Protein AF-A0A822FN99-F1 (afdb_monomer_lite)

Structure (mmCIF, N/CA/C/O backbone):
data_AF-A0A822FN99-F1
#
_entry.id   AF-A0A822FN99-F1
#
loop_
_atom_site.group_PDB
_atom_site.id
_atom_site.type_symbol
_atom_site.label_atom_id
_atom_site.label_alt_id
_atom_site.label_comp_id
_atom_site.label_asym_id
_atom_site.label_entity_id
_atom_site.label_seq_id
_atom_site.pdbx_PDB_ins_code
_atom_site.Cartn_x
_atom_site.Cartn_y
_atom_site.Cartn_z
_atom_site.occupancy
_atom_site.B_iso_or_equiv
_atom_site.auth_seq_id
_atom_site.auth_comp_id
_atom_site.auth_asym_id
_atom_site.auth_atom_id
_atom_site.pdbx_PDB_model_num
ATOM 1 N N . MET A 1 1 ? 4.602 -4.284 -60.955 1.00 40.59 1 MET A N 1
ATOM 2 C CA . MET A 1 1 ? 5.113 -2.952 -60.574 1.00 40.59 1 MET A CA 1
ATOM 3 C C . MET A 1 1 ? 4.484 -2.619 -59.234 1.00 40.59 1 MET A C 1
ATOM 5 O O . MET A 1 1 ? 3.326 -2.235 -59.172 1.00 40.59 1 MET A O 1
ATOM 9 N N . THR A 1 2 ? 5.188 -2.995 -58.173 1.00 34.91 2 THR A N 1
ATOM 10 C CA . THR A 1 2 ? 4.716 -3.047 -56.787 1.00 34.91 2 THR A CA 1
ATOM 11 C C . THR A 1 2 ? 4.410 -1.635 -56.296 1.00 34.91 2 THR A C 1
ATOM 13 O O . THR A 1 2 ? 5.322 -0.815 -56.231 1.00 34.91 2 THR A O 1
ATOM 16 N N . GLN A 1 3 ? 3.147 -1.330 -55.992 1.00 42.75 3 GLN A N 1
ATOM 17 C CA . GLN A 1 3 ? 2.823 -0.087 -55.297 1.00 42.75 3 GLN A CA 1
ATOM 18 C C . GLN A 1 3 ? 3.160 -0.248 -53.814 1.00 42.75 3 GLN A C 1
ATOM 20 O O . GLN A 1 3 ? 2.689 -1.172 -53.151 1.00 42.75 3 GLN A O 1
ATOM 25 N N . LEU A 1 4 ? 4.042 0.640 -53.355 1.00 45.34 4 LEU A N 1
ATOM 26 C CA . LEU A 1 4 ? 4.425 0.858 -51.969 1.00 45.34 4 LEU A CA 1
ATOM 27 C C . LEU A 1 4 ? 3.164 1.099 -51.133 1.00 45.34 4 LEU A C 1
ATOM 29 O O . LEU A 1 4 ? 2.463 2.088 -51.324 1.00 45.34 4 LEU A O 1
ATOM 33 N N . MET A 1 5 ? 2.891 0.202 -50.191 1.00 49.16 5 MET A N 1
ATOM 34 C CA . MET A 1 5 ? 2.070 0.538 -49.038 1.00 49.16 5 MET A CA 1
ATOM 35 C C . MET A 1 5 ? 2.907 1.458 -48.154 1.00 49.16 5 MET A C 1
ATOM 37 O O . MET A 1 5 ? 3.940 1.031 -47.634 1.00 49.16 5 MET A O 1
ATOM 41 N N . ASP A 1 6 ? 2.470 2.709 -48.006 1.00 49.38 6 ASP A N 1
ATOM 42 C CA . ASP A 1 6 ? 2.939 3.625 -46.971 1.00 49.38 6 ASP A CA 1
ATOM 43 C C . ASP A 1 6 ? 2.774 2.950 -45.608 1.00 49.38 6 ASP A C 1
ATOM 45 O O . ASP A 1 6 ? 1.700 2.915 -44.998 1.00 49.38 6 ASP A O 1
ATOM 49 N N . LYS A 1 7 ? 3.867 2.346 -45.148 1.00 47.53 7 LYS A N 1
ATOM 50 C CA . LYS A 1 7 ? 4.010 1.819 -43.804 1.00 47.53 7 LYS A CA 1
ATOM 51 C C . LYS A 1 7 ? 4.015 3.034 -42.891 1.00 47.53 7 LYS A C 1
ATOM 53 O O . LYS A 1 7 ? 5.046 3.671 -42.713 1.00 47.53 7 LYS A O 1
ATOM 58 N N . LYS A 1 8 ? 2.841 3.378 -42.356 1.00 41.78 8 LYS A N 1
ATOM 59 C CA . LYS A 1 8 ? 2.699 4.374 -41.296 1.00 41.78 8 LYS A CA 1
ATOM 60 C C . LYS A 1 8 ? 3.587 3.918 -40.145 1.00 41.78 8 LYS A C 1
ATOM 62 O O . LYS A 1 8 ? 3.253 2.976 -39.430 1.00 41.78 8 LYS A O 1
ATOM 67 N N . GLU A 1 9 ? 4.756 4.531 -40.051 1.00 42.94 9 GLU A N 1
ATOM 68 C CA . GLU A 1 9 ? 5.744 4.291 -39.016 1.00 42.94 9 GLU A CA 1
ATOM 69 C C . GLU A 1 9 ? 5.130 4.779 -37.703 1.00 42.94 9 GLU A C 1
ATOM 71 O O . GLU A 1 9 ? 5.159 5.959 -37.357 1.00 42.94 9 GLU A O 1
ATOM 76 N N . THR A 1 10 ? 4.434 3.875 -37.016 1.00 42.78 10 THR A N 1
ATOM 77 C CA . THR A 1 10 ? 4.047 4.082 -35.629 1.00 42.78 10 THR A CA 1
ATOM 78 C C . THR A 1 10 ? 5.348 4.208 -34.858 1.00 42.78 10 THR A C 1
ATOM 80 O O . THR A 1 10 ? 6.117 3.245 -34.811 1.00 42.78 10 THR A O 1
ATOM 83 N N . ALA A 1 11 ? 5.598 5.403 -34.312 1.00 45.03 11 ALA A N 1
ATOM 84 C CA . ALA A 1 11 ? 6.671 5.662 -33.360 1.00 45.03 11 ALA A CA 1
ATOM 85 C C . ALA A 1 11 ? 6.798 4.473 -32.392 1.00 45.03 11 ALA A C 1
ATOM 87 O O . ALA A 1 11 ? 5.758 3.899 -32.042 1.00 45.03 11 ALA A O 1
ATOM 88 N N . PRO A 1 12 ? 8.019 4.069 -31.986 1.00 46.03 12 PRO A N 1
ATOM 89 C CA . PRO A 1 12 ? 8.178 2.936 -31.085 1.00 46.03 12 PRO A CA 1
ATOM 90 C C . PRO A 1 12 ? 7.271 3.186 -29.888 1.00 46.03 12 PRO A C 1
ATOM 92 O O . PRO A 1 12 ? 7.392 4.228 -29.243 1.00 46.03 12 PRO A O 1
ATOM 95 N N . ALA A 1 13 ? 6.304 2.291 -29.669 1.00 50.62 13 ALA A N 1
ATOM 96 C CA . ALA A 1 13 ? 5.440 2.359 -28.508 1.00 50.62 13 ALA A CA 1
ATOM 97 C C . ALA A 1 13 ? 6.381 2.406 -27.306 1.00 50.62 13 ALA A C 1
ATOM 99 O O . ALA A 1 13 ? 7.106 1.444 -27.050 1.00 50.62 13 ALA A O 1
ATOM 100 N N . SER A 1 14 ? 6.479 3.567 -26.659 1.00 57.66 14 SER A N 1
ATOM 101 C CA . SER A 1 14 ? 7.220 3.695 -25.415 1.00 57.66 14 SER A CA 1
ATOM 102 C C . SER A 1 14 ? 6.631 2.643 -24.490 1.00 57.66 14 SER A C 1
ATOM 104 O O . SER A 1 14 ? 5.429 2.709 -24.234 1.00 57.66 14 SER A O 1
ATOM 106 N N . ALA A 1 15 ? 7.427 1.649 -24.090 1.00 62.22 15 ALA A N 1
ATOM 107 C CA . ALA A 1 15 ? 6.960 0.599 -23.193 1.00 62.22 15 ALA A CA 1
ATOM 108 C C . ALA A 1 15 ? 6.274 1.264 -21.994 1.00 62.22 15 ALA A C 1
ATOM 110 O O . ALA A 1 15 ? 6.864 2.153 -21.370 1.00 62.22 15 ALA A O 1
ATOM 111 N N . ASP A 1 16 ? 5.013 0.910 -21.747 1.00 88.62 16 ASP A N 1
ATOM 112 C CA . ASP A 1 16 ? 4.236 1.531 -20.679 1.00 88.62 16 ASP A CA 1
ATOM 113 C C . ASP A 1 16 ? 4.828 1.118 -19.318 1.00 88.62 16 ASP A C 1
ATOM 115 O O . ASP A 1 16 ? 5.537 0.110 -19.214 1.00 88.62 16 ASP A O 1
ATOM 119 N N . GLU A 1 17 ? 4.542 1.869 -18.250 1.00 93.50 17 GLU A N 1
ATOM 120 C CA . GLU A 1 17 ? 5.025 1.545 -16.895 1.00 93.50 17 GLU A CA 1
ATOM 121 C C . GLU A 1 17 ? 4.666 0.098 -16.508 1.00 93.50 17 GLU A C 1
ATOM 123 O O . GLU A 1 17 ? 5.433 -0.573 -15.818 1.00 93.50 17 GLU A O 1
ATOM 128 N N . ILE A 1 18 ? 3.516 -0.386 -16.993 1.00 93.44 18 ILE A N 1
ATOM 129 C CA . ILE A 1 18 ? 3.025 -1.755 -16.809 1.00 93.44 18 ILE A CA 1
ATOM 130 C C . ILE A 1 18 ? 3.947 -2.781 -17.466 1.00 93.44 18 ILE A C 1
ATOM 132 O O . ILE A 1 18 ? 4.368 -3.726 -16.801 1.00 93.44 18 ILE A O 1
ATOM 136 N N . ASP A 1 19 ? 4.282 -2.593 -18.743 1.00 93.94 19 ASP A N 1
ATOM 137 C CA . ASP A 1 19 ? 5.135 -3.527 -19.484 1.00 93.94 19 ASP A CA 1
ATOM 138 C C . ASP A 1 19 ? 6.523 -3.596 -18.848 1.00 93.94 19 ASP A C 1
ATOM 140 O O . ASP A 1 19 ? 7.085 -4.677 -18.665 1.00 93.94 19 ASP A O 1
ATOM 144 N N . HIS A 1 20 ? 7.052 -2.438 -18.440 1.00 92.50 20 HIS A N 1
ATOM 145 C CA . HIS A 1 20 ? 8.329 -2.364 -17.745 1.00 92.50 20 HIS A CA 1
ATOM 146 C C . HIS A 1 20 ? 8.286 -3.074 -16.384 1.00 92.50 20 HIS A C 1
ATOM 148 O O . HIS A 1 20 ? 9.225 -3.791 -16.046 1.00 92.50 20 HIS A O 1
ATOM 154 N N . TYR A 1 21 ? 7.199 -2.919 -15.620 1.00 91.75 21 TYR A N 1
ATOM 155 C CA . TYR A 1 21 ? 7.044 -3.553 -14.310 1.00 91.75 21 TYR A CA 1
ATOM 156 C C . TYR A 1 21 ? 6.894 -5.076 -14.411 1.00 91.75 21 TYR A C 1
ATOM 158 O O . TYR A 1 21 ? 7.523 -5.801 -13.647 1.00 91.75 21 TYR A O 1
ATOM 166 N N . ILE A 1 22 ? 6.106 -5.573 -15.370 1.00 91.44 22 ILE A N 1
ATOM 167 C CA . ILE A 1 22 ? 5.898 -7.015 -15.589 1.00 91.44 22 ILE A CA 1
ATOM 168 C C . ILE A 1 22 ? 7.183 -7.696 -16.078 1.00 91.44 22 ILE A C 1
ATOM 170 O O . ILE A 1 22 ? 7.433 -8.850 -15.741 1.00 91.44 22 ILE A O 1
ATOM 174 N N . ALA A 1 23 ? 8.009 -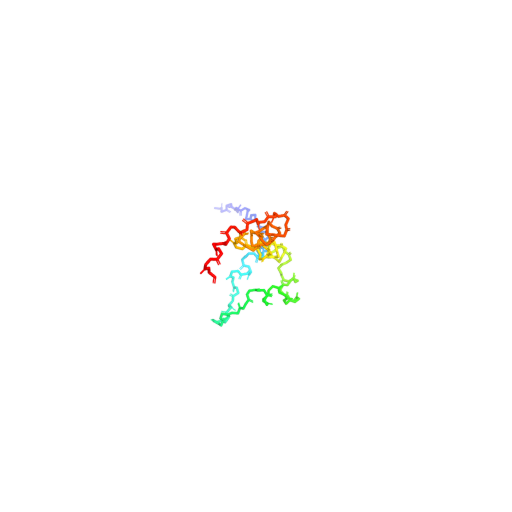6.986 -16.850 1.00 91.62 23 ALA A N 1
ATOM 175 C CA . ALA A 1 23 ? 9.283 -7.497 -17.346 1.00 91.62 23 ALA A CA 1
ATOM 176 C C . ALA A 1 23 ? 10.412 -7.500 -16.295 1.00 91.62 23 ALA A C 1
ATOM 178 O O . ALA A 1 23 ? 11.507 -7.979 -16.595 1.00 91.62 23 ALA A O 1
ATOM 179 N N . LEU A 1 24 ? 10.192 -6.961 -15.088 1.00 88.81 24 LEU A N 1
ATOM 180 C CA . LEU A 1 24 ? 11.196 -6.998 -14.026 1.00 88.81 24 LEU A CA 1
ATOM 181 C C . LEU A 1 24 ? 11.452 -8.439 -13.582 1.00 88.81 24 LEU A C 1
ATOM 183 O O . LEU A 1 24 ? 10.571 -9.115 -13.054 1.00 88.81 24 LEU A O 1
ATOM 187 N N . THR A 1 25 ? 12.703 -8.872 -13.705 1.00 82.88 25 THR A N 1
ATOM 188 C CA . THR A 1 25 ? 13.177 -10.068 -13.012 1.00 82.88 25 THR A CA 1
ATOM 189 C C . THR A 1 25 ? 13.308 -9.737 -11.530 1.00 82.88 25 THR A C 1
ATOM 191 O O . THR A 1 25 ? 14.223 -9.021 -11.124 1.00 82.88 25 THR A O 1
ATOM 194 N N . VAL A 1 26 ? 12.369 -10.226 -10.726 1.00 76.12 26 VAL A N 1
ATOM 195 C CA . VAL A 1 26 ? 12.436 -10.144 -9.265 1.00 76.12 26 VAL A CA 1
ATOM 196 C C . VAL A 1 26 ? 13.129 -11.412 -8.768 1.00 76.12 26 VAL A C 1
ATOM 198 O O . VAL A 1 26 ? 12.729 -12.513 -9.145 1.00 76.12 26 VAL A O 1
ATOM 201 N N . GLU A 1 27 ? 14.189 -11.269 -7.970 1.00 70.19 27 GLU A N 1
ATOM 202 C CA . GLU A 1 27 ? 14.803 -12.410 -7.279 1.00 70.19 27 GLU A CA 1
ATOM 203 C C . GLU A 1 27 ? 13.758 -13.050 -6.349 1.00 70.19 27 GLU A C 1
ATOM 205 O O . GLU A 1 27 ? 12.993 -12.333 -5.709 1.00 70.19 27 GLU A O 1
ATOM 210 N N . GLU A 1 28 ? 13.693 -14.387 -6.295 1.00 61.84 28 GLU A N 1
ATOM 211 C CA . GLU A 1 28 ? 12.616 -15.185 -5.661 1.00 61.84 28 GLU A CA 1
ATOM 212 C C . GLU A 1 28 ? 12.397 -14.939 -4.154 1.00 61.84 28 GLU A C 1
ATOM 214 O O . GLU A 1 28 ? 11.537 -15.563 -3.526 1.00 61.84 28 GLU A O 1
ATOM 219 N N . GLU A 1 29 ? 13.158 -14.039 -3.541 1.00 68.50 29 GLU A N 1
ATOM 220 C CA . GLU A 1 29 ? 13.020 -13.725 -2.134 1.00 68.50 29 GLU A CA 1
ATOM 221 C C . GLU A 1 29 ? 11.753 -12.893 -1.909 1.00 68.50 29 GLU A C 1
ATOM 223 O O . GLU A 1 29 ? 11.619 -11.772 -2.410 1.00 68.50 29 GLU A O 1
ATOM 228 N N . TYR A 1 30 ? 10.810 -13.471 -1.154 1.00 61.06 30 TYR A N 1
ATOM 229 C CA . TYR A 1 30 ? 9.562 -12.853 -0.692 1.00 61.06 30 TYR A CA 1
ATOM 230 C C . TYR A 1 30 ? 9.859 -11.545 0.059 1.00 61.06 30 TYR A C 1
ATOM 232 O O . TYR A 1 30 ? 9.933 -11.486 1.286 1.00 61.06 30 TYR A O 1
ATOM 240 N N . THR A 1 31 ? 10.053 -10.476 -0.701 1.00 74.25 31 THR A N 1
ATOM 241 C CA . THR A 1 31 ? 10.401 -9.161 -0.186 1.00 74.25 31 THR A CA 1
ATOM 242 C C . THR A 1 31 ? 9.114 -8.380 0.028 1.00 74.25 31 THR A C 1
ATOM 244 O O . THR A 1 31 ? 8.223 -8.393 -0.822 1.00 74.25 31 THR A O 1
ATOM 247 N N . ASP A 1 32 ? 9.003 -7.693 1.168 1.00 86.94 32 ASP A N 1
ATOM 248 C CA . ASP A 1 32 ? 7.867 -6.813 1.458 1.00 86.94 32 ASP A CA 1
ATOM 249 C C . ASP A 1 32 ? 7.646 -5.840 0.276 1.00 86.94 32 ASP A C 1
ATOM 251 O O . ASP A 1 32 ? 8.538 -5.036 -0.028 1.00 86.94 32 ASP A O 1
ATOM 255 N N . PRO A 1 33 ? 6.477 -5.861 -0.398 1.00 89.44 33 PRO A N 1
ATOM 256 C CA . PRO A 1 33 ? 6.218 -5.001 -1.550 1.00 89.44 33 PRO A CA 1
ATOM 257 C C . PRO A 1 33 ? 6.322 -3.511 -1.197 1.00 89.44 33 PRO A C 1
ATOM 259 O O . PRO A 1 33 ? 6.667 -2.690 -2.050 1.00 89.44 33 PRO A O 1
ATOM 262 N N . LEU A 1 34 ? 6.095 -3.133 0.065 1.00 91.06 34 LEU A N 1
ATOM 263 C CA . LEU A 1 34 ? 6.289 -1.760 0.522 1.00 91.06 34 LEU A CA 1
ATOM 264 C C . LEU A 1 34 ? 7.760 -1.350 0.508 1.00 91.06 34 LEU A C 1
ATOM 266 O O . LEU A 1 34 ? 8.049 -0.164 0.377 1.00 91.06 34 LEU A O 1
ATOM 270 N N . VAL A 1 35 ? 8.701 -2.281 0.674 1.00 91.31 35 VAL A N 1
ATOM 271 C CA . VAL A 1 35 ? 10.136 -1.989 0.545 1.00 91.31 35 VAL A CA 1
ATOM 272 C C . VAL A 1 35 ? 10.459 -1.645 -0.903 1.00 91.31 35 VAL A C 1
ATOM 274 O O . VAL A 1 35 ? 11.079 -0.611 -1.137 1.00 91.31 35 VAL A O 1
ATOM 277 N N . PHE A 1 36 ? 9.959 -2.423 -1.868 1.00 91.62 36 PHE A N 1
ATOM 278 C CA . PHE A 1 36 ? 10.129 -2.132 -3.294 1.00 91.62 36 PHE A CA 1
ATOM 279 C C . PHE A 1 36 ? 9.608 -0.732 -3.651 1.00 91.62 36 PHE A C 1
ATOM 281 O O . PHE A 1 36 ? 10.353 0.088 -4.188 1.00 91.62 36 PHE A O 1
ATOM 288 N N . TRP A 1 37 ? 8.359 -0.411 -3.295 1.00 93.38 37 TRP A N 1
ATOM 289 C CA . TRP A 1 37 ? 7.743 0.877 -3.648 1.00 93.38 37 TRP A CA 1
ATOM 290 C C . TRP A 1 37 ? 8.293 2.073 -2.857 1.00 93.38 37 TRP A C 1
ATOM 292 O O . TRP A 1 37 ? 8.127 3.212 -3.289 1.00 93.38 37 TRP A O 1
ATOM 302 N N . ARG A 1 38 ? 8.972 1.846 -1.723 1.00 92.19 38 ARG A N 1
ATOM 303 C CA . ARG A 1 38 ? 9.665 2.905 -0.968 1.00 92.19 38 ARG A CA 1
ATOM 304 C C . ARG A 1 38 ? 10.983 3.336 -1.605 1.00 92.19 38 ARG A C 1
ATOM 306 O O . ARG A 1 38 ? 11.406 4.460 -1.357 1.00 92.19 38 ARG A O 1
ATOM 313 N N . GLN A 1 39 ? 11.619 2.508 -2.430 1.00 93.06 39 GLN A N 1
ATOM 314 C CA . GLN A 1 39 ? 12.884 2.872 -3.075 1.00 93.06 39 GLN A CA 1
ATOM 315 C C . GLN A 1 39 ? 12.688 4.044 -4.045 1.00 93.06 39 GLN A C 1
ATOM 317 O O . GLN A 1 39 ? 11.878 3.957 -4.967 1.00 93.06 39 GLN A O 1
ATOM 322 N N . GLU A 1 40 ? 13.460 5.124 -3.881 1.00 95.06 40 GLU A N 1
ATOM 323 C CA . GLU A 1 40 ? 13.355 6.331 -4.722 1.00 95.06 40 GLU A CA 1
ATOM 324 C C . GLU A 1 40 ? 13.505 6.021 -6.214 1.00 95.06 40 GLU A C 1
ATOM 326 O O . GLU A 1 40 ? 12.758 6.547 -7.038 1.00 95.06 40 GLU A O 1
ATOM 331 N N . ARG A 1 41 ? 14.400 5.089 -6.563 1.00 94.12 41 ARG A N 1
ATOM 332 C CA . ARG A 1 41 ? 14.566 4.608 -7.938 1.00 94.12 41 ARG A CA 1
ATOM 333 C C . ARG A 1 41 ? 13.247 4.109 -8.528 1.00 94.12 41 ARG A C 1
ATOM 335 O O . ARG A 1 41 ? 12.907 4.495 -9.642 1.00 94.12 41 ARG A O 1
ATOM 342 N N . ASN A 1 42 ? 12.498 3.285 -7.798 1.00 93.06 42 ASN A N 1
ATOM 343 C CA . ASN A 1 42 ? 11.244 2.715 -8.293 1.00 93.06 42 ASN A CA 1
ATOM 344 C C . ASN A 1 42 ? 10.145 3.779 -8.368 1.00 93.06 42 ASN A C 1
ATOM 346 O O . ASN A 1 42 ? 9.350 3.763 -9.298 1.00 93.06 42 ASN A O 1
ATOM 350 N N . GLN A 1 43 ? 10.144 4.7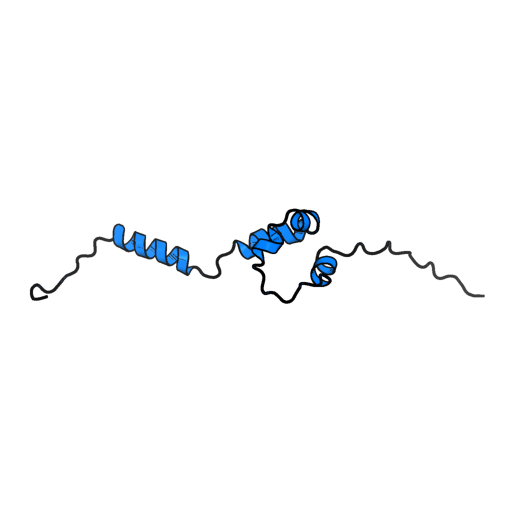59 -7.461 1.00 94.56 43 GLN A N 1
ATOM 351 C CA . GLN A 1 43 ? 9.219 5.897 -7.530 1.00 94.56 43 GLN A CA 1
ATOM 352 C C . GLN A 1 43 ? 9.446 6.755 -8.783 1.00 94.56 43 GLN A C 1
ATOM 354 O O . GLN A 1 43 ? 8.483 7.199 -9.404 1.00 94.56 43 GLN A O 1
ATOM 359 N N . LEU A 1 44 ? 10.711 6.977 -9.158 1.00 94.31 44 LEU A N 1
ATOM 360 C CA . LEU A 1 44 ? 11.087 7.727 -10.360 1.00 94.31 44 LEU A CA 1
ATOM 361 C C . LEU A 1 44 ? 10.867 6.920 -11.646 1.00 94.31 44 LEU A C 1
ATOM 363 O O . LEU A 1 44 ? 10.518 7.494 -12.672 1.00 94.31 44 LEU A O 1
ATOM 367 N N . THR A 1 45 ? 11.061 5.601 -11.581 1.00 93.25 45 THR A N 1
ATOM 368 C CA . THR A 1 45 ? 10.893 4.684 -12.722 1.00 93.25 45 THR A CA 1
ATOM 369 C C . THR A 1 45 ? 9.414 4.427 -13.031 1.00 93.25 45 THR A C 1
ATOM 371 O O . THR A 1 45 ? 9.045 4.279 -14.191 1.00 93.25 45 THR A O 1
ATOM 374 N N . PHE A 1 46 ? 8.560 4.416 -12.003 1.00 94.19 46 PHE A N 1
ATOM 375 C CA . PHE A 1 46 ? 7.147 4.038 -12.084 1.00 94.19 46 PHE A CA 1
ATOM 376 C C . PHE A 1 46 ? 6.231 5.092 -11.425 1.00 94.19 46 PHE A C 1
ATOM 378 O O . PHE A 1 46 ? 5.550 4.792 -10.439 1.00 94.19 46 PHE A O 1
ATOM 385 N N . PRO A 1 47 ? 6.218 6.357 -11.882 1.00 94.56 47 PRO A N 1
ATOM 386 C CA . PRO A 1 47 ? 5.535 7.443 -11.174 1.00 94.56 47 PRO A CA 1
ATOM 387 C C . PRO A 1 47 ? 4.007 7.278 -11.096 1.00 94.56 47 PRO A C 1
ATOM 389 O O . PRO A 1 47 ? 3.366 7.743 -10.143 1.00 94.56 47 PRO A O 1
ATOM 392 N N . THR A 1 48 ? 3.374 6.637 -12.074 1.00 95.31 48 THR A N 1
ATOM 393 C CA . THR A 1 48 ? 1.923 6.401 -12.091 1.00 95.31 48 THR A CA 1
ATOM 394 C C . THR A 1 48 ? 1.561 5.174 -11.274 1.00 95.31 48 THR A C 1
ATOM 396 O O . THR A 1 48 ? 0.703 5.260 -10.389 1.00 95.31 48 THR A O 1
ATOM 399 N N . LEU A 1 49 ? 2.270 4.071 -11.486 1.00 95.12 49 LEU A N 1
ATOM 400 C CA . LEU A 1 49 ? 2.127 2.849 -10.708 1.00 95.12 49 LEU A CA 1
ATOM 401 C C . LEU A 1 49 ? 2.444 3.065 -9.228 1.00 95.12 49 LEU A C 1
ATOM 403 O O . LEU A 1 49 ? 1.720 2.553 -8.384 1.00 95.12 49 LEU A O 1
ATOM 407 N N . TYR A 1 50 ? 3.427 3.892 -8.878 1.00 95.75 50 TYR A N 1
ATOM 408 C CA . TYR A 1 50 ? 3.715 4.231 -7.484 1.00 95.75 50 TYR A CA 1
ATOM 409 C C . TYR A 1 50 ? 2.533 4.942 -6.810 1.00 95.75 50 TYR A C 1
ATOM 411 O O . TYR A 1 50 ? 2.149 4.615 -5.684 1.00 95.75 50 TYR A O 1
ATOM 419 N N . ARG A 1 51 ? 1.8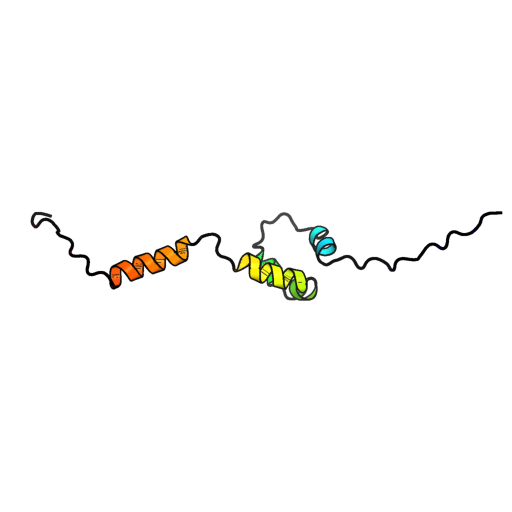85 5.886 -7.507 1.00 95.38 51 ARG A N 1
ATOM 420 C CA . ARG A 1 51 ? 0.671 6.553 -7.002 1.00 95.38 51 ARG A CA 1
ATOM 421 C C . ARG A 1 51 ? -0.494 5.581 -6.828 1.00 95.38 51 ARG A C 1
ATOM 423 O O . ARG A 1 51 ? -1.326 5.801 -5.944 1.00 95.38 51 ARG A O 1
ATOM 430 N N . LEU A 1 52 ? -0.576 4.545 -7.659 1.00 95.56 52 LEU A N 1
ATOM 431 C CA . LEU A 1 52 ? -1.547 3.466 -7.506 1.00 95.56 52 LEU A CA 1
ATOM 432 C C . LEU A 1 52 ? -1.185 2.577 -6.309 1.00 95.56 52 LEU A C 1
ATOM 434 O O . LEU A 1 52 ? -2.006 2.419 -5.412 1.00 95.56 52 LEU A O 1
ATOM 438 N N . ALA A 1 53 ? 0.057 2.097 -6.236 1.00 94.75 53 ALA A N 1
ATOM 439 C CA . ALA A 1 53 ? 0.580 1.254 -5.166 1.00 94.75 53 ALA A CA 1
ATOM 440 C C . ALA A 1 53 ? 0.337 1.877 -3.786 1.00 94.75 53 ALA A C 1
ATOM 442 O O . ALA A 1 53 ? -0.182 1.213 -2.893 1.00 94.75 53 ALA A 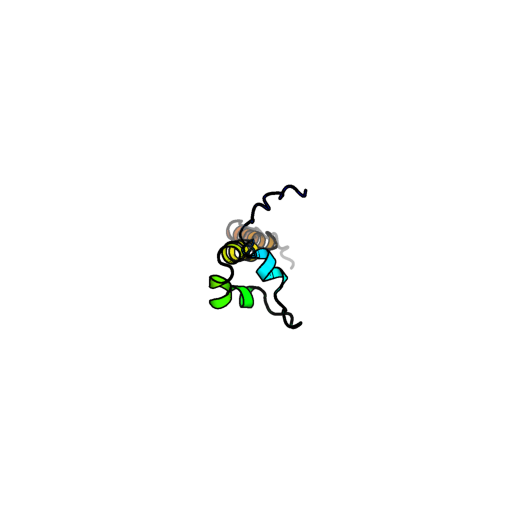O 1
ATOM 443 N N . LYS A 1 54 ? 0.598 3.181 -3.625 1.00 94.62 54 LYS A N 1
ATOM 444 C CA . LYS A 1 54 ? 0.300 3.902 -2.377 1.00 94.62 54 LYS A CA 1
ATOM 445 C C . LYS A 1 54 ? -1.165 3.808 -1.961 1.00 94.62 54 LYS A C 1
ATOM 447 O O . LYS A 1 54 ? -1.439 3.670 -0.776 1.00 94.62 54 LYS A O 1
ATOM 452 N N . ARG A 1 55 ? -2.104 3.923 -2.904 1.00 94.31 55 ARG A N 1
ATOM 453 C CA . ARG A 1 55 ? -3.541 3.834 -2.604 1.00 94.31 55 ARG A CA 1
ATOM 454 C C . ARG A 1 55 ? -3.940 2.403 -2.276 1.00 94.31 55 ARG A C 1
ATOM 456 O O . ARG A 1 55 ? -4.637 2.185 -1.293 1.00 94.31 55 ARG A O 1
ATOM 463 N N . THR A 1 56 ? -3.464 1.451 -3.069 1.00 93.88 56 THR A N 1
ATOM 464 C CA . THR A 1 56 ? -3.792 0.034 -2.916 1.00 93.88 56 THR A CA 1
ATOM 465 C C . THR A 1 56 ? -3.266 -0.525 -1.598 1.00 93.88 56 THR A C 1
ATOM 467 O O . THR A 1 56 ? -4.023 -1.148 -0.864 1.00 93.88 56 THR A O 1
ATOM 470 N N . PHE A 1 57 ? -2.006 -0.258 -1.245 1.00 92.81 57 PHE A N 1
ATOM 471 C CA . PHE A 1 57 ? -1.409 -0.788 -0.016 1.00 92.81 57 PHE A CA 1
ATOM 472 C C . PHE A 1 57 ? -1.782 -0.014 1.254 1.00 92.81 57 PHE A C 1
ATOM 474 O O . PHE A 1 57 ? -1.592 -0.529 2.352 1.00 92.81 57 PHE A O 1
ATOM 481 N N . ALA A 1 58 ? -2.315 1.207 1.138 1.00 92.00 58 ALA A N 1
ATOM 482 C CA . ALA A 1 58 ? -2.856 1.933 2.288 1.00 92.00 58 ALA A CA 1
ATOM 483 C C . ALA A 1 58 ? -4.250 1.434 2.702 1.00 92.00 58 ALA A C 1
ATOM 485 O O . ALA A 1 58 ? -4.682 1.694 3.826 1.00 92.00 58 ALA A O 1
ATOM 486 N N . ALA A 1 59 ? -4.965 0.745 1.808 1.00 90.06 59 ALA A N 1
ATOM 487 C CA . ALA A 1 59 ? -6.276 0.201 2.117 1.00 90.06 59 ALA A CA 1
ATOM 488 C C . ALA A 1 59 ? -6.142 -0.967 3.113 1.00 90.06 59 ALA A C 1
ATOM 490 O O . ALA A 1 59 ? -5.398 -1.916 2.852 1.00 90.06 59 ALA A O 1
ATOM 491 N N . PRO A 1 60 ? -6.850 -0.937 4.257 1.00 88.94 60 PRO A N 1
ATOM 492 C CA . PRO A 1 60 ? -6.846 -2.065 5.173 1.00 88.94 60 PRO A CA 1
ATOM 493 C C . PRO A 1 60 ? -7.554 -3.262 4.531 1.00 88.94 60 PRO A C 1
ATOM 495 O O . PRO A 1 60 ? -8.572 -3.113 3.860 1.00 88.94 60 PRO A O 1
ATOM 498 N N . CYS A 1 61 ? -7.049 -4.465 4.799 1.00 88.81 61 CYS A N 1
ATOM 499 C CA . CYS A 1 61 ? -7.654 -5.706 4.306 1.00 88.81 61 CYS A CA 1
ATOM 500 C C . CYS A 1 61 ? -9.052 -5.964 4.912 1.00 88.81 61 CYS A C 1
ATOM 502 O O . CYS A 1 61 ? -9.876 -6.656 4.323 1.00 88.81 61 CYS A O 1
ATOM 504 N N . SER A 1 62 ? -9.343 -5.399 6.091 1.00 91.88 62 SER A N 1
ATOM 505 C CA . SER A 1 62 ? -10.648 -5.530 6.750 1.00 91.88 62 SER A CA 1
ATOM 506 C C . SER A 1 62 ? -10.994 -4.320 7.620 1.00 91.88 62 SER A C 1
ATOM 508 O O . SER A 1 62 ? -10.116 -3.562 8.038 1.00 91.88 62 SER A O 1
ATOM 510 N N . SER A 1 63 ? -12.280 -4.182 7.952 1.00 91.25 63 SER A N 1
ATOM 511 C CA . SER A 1 63 ? -12.804 -3.210 8.922 1.00 91.25 63 SER A CA 1
ATOM 512 C C . SER A 1 63 ? -12.508 -3.574 10.381 1.00 91.25 63 SER A C 1
ATOM 514 O O . SER A 1 63 ? -12.719 -2.744 11.265 1.00 91.25 63 SER A O 1
ATOM 516 N N . ALA A 1 64 ? -11.977 -4.773 10.653 1.00 91.19 64 ALA A N 1
ATOM 517 C CA . ALA A 1 64 ? -11.802 -5.302 12.007 1.00 91.19 64 ALA A CA 1
ATOM 518 C C . ALA A 1 64 ? -10.952 -4.395 12.916 1.00 91.19 64 ALA A C 1
ATOM 520 O O . ALA A 1 64 ? -11.181 -4.324 14.125 1.00 91.19 64 ALA A O 1
ATOM 521 N N . SER A 1 65 ? -9.971 -3.681 12.354 1.00 88.94 65 SER A N 1
ATOM 522 C CA . SER A 1 65 ? -9.151 -2.722 13.108 1.00 88.94 65 SER A CA 1
ATOM 523 C C . SER A 1 65 ? -9.987 -1.557 13.640 1.00 88.94 65 SER A C 1
ATOM 525 O O . SER A 1 65 ? -9.868 -1.189 14.809 1.00 88.94 65 SER A O 1
ATOM 527 N N . VAL A 1 66 ? -10.867 -1.015 12.802 1.00 91.69 66 VAL A N 1
ATOM 528 C CA . VAL A 1 66 ? -11.763 0.094 13.129 1.00 91.69 66 VAL A CA 1
ATOM 529 C C . VAL A 1 66 ? -12.876 -0.382 14.065 1.00 91.69 66 VAL A C 1
ATOM 531 O O . VAL A 1 66 ? -13.159 0.266 15.069 1.00 91.69 66 VAL A O 1
ATOM 534 N N . GLU A 1 67 ? -13.449 -1.559 13.815 1.00 93.62 67 GLU A N 1
ATOM 535 C CA . GLU A 1 67 ? -14.459 -2.178 14.685 1.00 93.62 67 GLU A CA 1
ATOM 536 C C . GLU A 1 67 ? -13.928 -2.457 16.092 1.00 93.62 67 GLU A C 1
ATOM 538 O O . GLU A 1 67 ? -14.650 -2.265 17.071 1.00 93.62 67 GLU A O 1
ATOM 543 N N . ARG A 1 68 ? -12.655 -2.853 16.228 1.00 93.81 68 ARG A N 1
ATOM 544 C CA . ARG A 1 68 ? -12.007 -3.016 17.537 1.00 93.81 68 ARG A CA 1
ATOM 545 C C . ARG A 1 68 ? -11.946 -1.692 18.296 1.00 93.81 68 ARG A C 1
ATOM 547 O O . ARG A 1 68 ? -12.238 -1.671 19.490 1.00 93.81 68 ARG A O 1
ATOM 554 N N . GLN A 1 69 ? -11.612 -0.599 17.611 1.00 93.12 69 GLN A N 1
ATOM 555 C CA . GLN A 1 69 ? -11.602 0.736 18.215 1.00 93.12 69 GLN A CA 1
ATOM 556 C C . GLN A 1 69 ? -13.013 1.174 18.621 1.00 93.12 69 GLN A C 1
ATOM 558 O O . GLN A 1 69 ? -13.210 1.634 19.744 1.00 93.12 69 GLN A O 1
ATOM 563 N N . PHE A 1 70 ? -14.016 0.950 17.768 1.00 91.00 70 PHE A N 1
ATOM 564 C CA . PHE A 1 70 ? -15.409 1.243 18.111 1.00 91.00 70 PHE A CA 1
ATOM 565 C C . PHE A 1 70 ? -15.940 0.375 19.249 1.00 91.00 70 PHE A C 1
ATOM 567 O O . PHE A 1 70 ? -16.675 0.869 20.098 1.00 91.00 70 PHE A O 1
ATOM 574 N N . SER A 1 71 ? -15.537 -0.891 19.321 1.00 91.81 71 SER A N 1
ATOM 575 C CA . SER A 1 71 ? -15.901 -1.783 20.421 1.00 91.81 71 SER A CA 1
ATOM 576 C C . SER A 1 71 ? -15.321 -1.289 21.742 1.00 91.81 71 SER A C 1
ATOM 578 O O . SER A 1 71 ? -16.041 -1.241 22.738 1.00 91.81 71 SER A O 1
ATOM 580 N N . ALA A 1 72 ? -14.046 -0.885 21.746 1.00 90.19 72 ALA A N 1
ATOM 581 C CA . ALA A 1 72 ? -13.381 -0.322 22.918 1.00 90.19 72 ALA A CA 1
ATOM 582 C C . ALA A 1 72 ? -14.035 0.995 23.358 1.00 90.19 72 ALA A C 1
ATOM 584 O O . ALA A 1 72 ? -14.380 1.147 24.528 1.00 90.19 72 ALA A O 1
ATOM 585 N N . ALA A 1 73 ? -14.295 1.907 22.418 1.00 90.38 73 ALA A N 1
ATOM 586 C CA . ALA A 1 73 ? -15.039 3.132 22.691 1.00 90.38 73 ALA A CA 1
ATOM 587 C C . ALA A 1 73 ? -16.437 2.821 23.246 1.00 90.38 73 ALA A C 1
ATOM 589 O O . ALA A 1 73 ? -16.845 3.395 24.250 1.00 90.38 73 ALA A O 1
ATOM 590 N N . GLY A 1 74 ? -17.137 1.841 22.671 1.00 88.06 74 GLY A N 1
ATOM 591 C CA . GLY A 1 74 ? -18.428 1.369 23.158 1.00 88.06 74 GLY A CA 1
ATOM 592 C C . GLY A 1 74 ? -18.387 0.911 24.617 1.00 88.06 74 GLY A C 1
ATOM 593 O O . GLY A 1 74 ? -19.326 1.203 25.354 1.00 88.06 74 GLY A O 1
ATOM 594 N N . GLN A 1 75 ? -17.302 0.269 25.069 1.00 86.50 75 GLN A N 1
ATOM 595 C CA . GLN A 1 75 ? -17.128 -0.080 26.488 1.00 86.50 75 GLN A CA 1
ATOM 596 C C . GLN A 1 75 ? -16.965 1.146 27.390 1.00 86.50 75 GLN A C 1
ATOM 5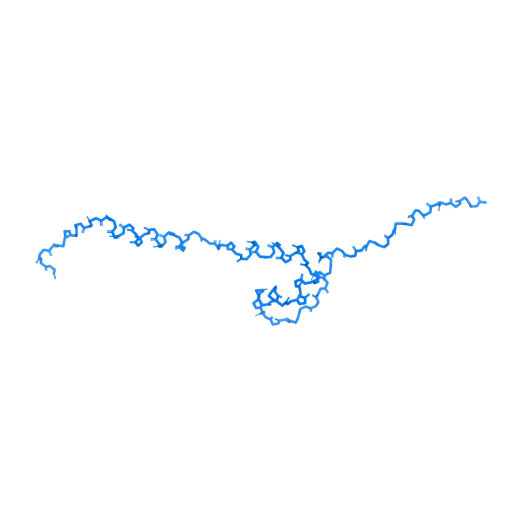98 O O . GLN A 1 75 ? -17.446 1.128 28.516 1.00 86.50 75 GLN A O 1
ATOM 603 N N . ILE A 1 76 ? -16.280 2.189 26.918 1.00 85.94 76 ILE A N 1
ATOM 604 C CA . ILE A 1 76 ? -16.022 3.408 27.699 1.00 85.94 76 ILE A CA 1
ATOM 605 C C . ILE A 1 76 ? -17.294 4.253 27.820 1.00 85.94 76 ILE A C 1
ATOM 607 O O . ILE A 1 76 ? -17.603 4.766 28.891 1.00 85.94 76 ILE A O 1
ATOM 611 N N . ILE A 1 77 ? -18.024 4.412 26.714 1.00 84.69 77 ILE A N 1
ATOM 612 C CA . ILE A 1 77 ? -19.189 5.303 26.638 1.00 84.69 77 ILE A CA 1
ATOM 613 C C . ILE A 1 77 ? -20.428 4.635 27.256 1.00 84.69 77 ILE A C 1
ATOM 615 O O . ILE A 1 77 ? -21.287 5.310 27.823 1.00 84.69 77 ILE A O 1
ATOM 619 N N . THR A 1 78 ? -20.537 3.305 27.165 1.00 79.12 78 THR A N 1
ATOM 620 C CA . THR A 1 78 ? -21.687 2.563 27.696 1.00 79.12 78 THR A CA 1
ATOM 621 C C . THR A 1 78 ? -21.437 2.161 29.142 1.00 79.12 78 THR A C 1
ATOM 623 O O . THR A 1 78 ? -20.552 1.360 29.432 1.00 79.12 78 THR A O 1
ATOM 626 N N . GLN A 1 79 ? -22.277 2.635 30.061 1.00 68.69 79 GLN A N 1
ATOM 627 C CA . GLN A 1 79 ? -22.241 2.210 31.457 1.00 68.69 79 GLN A CA 1
ATOM 628 C C . GLN A 1 79 ? -22.760 0.764 31.576 1.00 68.69 79 GLN A C 1
ATOM 630 O O . GLN A 1 79 ? -23.954 0.513 31.749 1.00 68.69 79 GLN A O 1
ATOM 635 N N . ARG A 1 80 ? -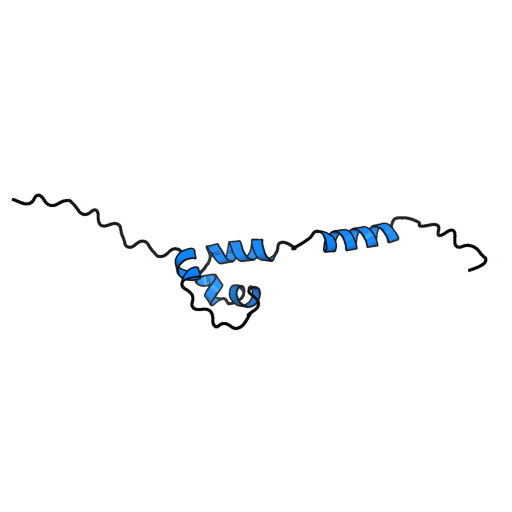21.872 -0.226 31.441 1.00 68.69 80 ARG A N 1
ATOM 636 C CA . ARG A 1 80 ? -22.219 -1.633 31.674 1.00 68.69 80 ARG A CA 1
ATOM 637 C C . ARG A 1 80 ? -22.425 -1.858 33.171 1.00 68.69 80 ARG A C 1
ATOM 639 O O . ARG A 1 80 ? -21.464 -1.988 33.922 1.00 68.69 80 ARG A O 1
ATOM 646 N N . ARG A 1 81 ? -23.683 -1.950 33.613 1.00 72.94 81 ARG A N 1
ATOM 647 C CA . ARG A 1 81 ? -24.000 -2.578 34.904 1.00 72.94 81 ARG A CA 1
ATOM 648 C C . ARG A 1 81 ? -23.809 -4.079 34.731 1.00 72.94 81 ARG A C 1
ATOM 650 O O . ARG A 1 81 ? -24.682 -4.767 34.210 1.00 72.94 81 ARG A O 1
ATOM 657 N N . SER A 1 82 ? -22.648 -4.583 35.118 1.00 69.56 82 SER A N 1
ATOM 658 C CA . SER A 1 82 ? -22.470 -6.011 35.335 1.00 69.56 82 SER A CA 1
ATOM 659 C C . SER A 1 82 ? -23.279 -6.386 36.577 1.00 69.56 82 SER A C 1
ATOM 661 O O . SER A 1 82 ? -22.868 -6.077 37.693 1.00 69.56 82 SER A O 1
ATOM 663 N N . ASN A 1 83 ? -24.446 -7.013 36.388 1.00 65.44 83 ASN A N 1
ATOM 664 C CA . ASN A 1 83 ? -25.099 -7.797 37.442 1.00 65.44 83 ASN A CA 1
ATOM 665 C C . ASN A 1 83 ? -24.222 -9.031 37.687 1.00 65.44 83 ASN A C 1
ATOM 667 O O . ASN A 1 83 ? -24.517 -10.125 37.213 1.00 65.44 83 ASN A O 1
ATOM 671 N N . LEU A 1 84 ? -23.079 -8.813 38.334 1.00 72.75 84 LEU A N 1
ATOM 672 C CA . LEU A 1 84 ? -22.299 -9.889 38.916 1.00 72.75 84 LEU A CA 1
ATOM 673 C C . LEU A 1 84 ? -23.130 -10.439 40.066 1.00 72.75 84 LEU A C 1
ATOM 675 O O . LEU A 1 84 ? -23.615 -9.676 40.906 1.00 72.75 84 LEU A O 1
ATOM 679 N N . ASP A 1 85 ? -23.346 -11.748 40.046 1.00 73.81 85 ASP A N 1
ATOM 680 C CA . ASP A 1 85 ? -23.985 -12.417 41.162 1.00 73.81 85 ASP A CA 1
ATOM 681 C C . ASP A 1 85 ? -23.101 -12.219 42.407 1.00 73.81 85 ASP A C 1
ATOM 683 O O . ASP A 1 85 ? -21.890 -12.444 42.320 1.00 73.81 85 ASP A O 1
ATOM 687 N N . PRO A 1 86 ? -23.662 -11.786 43.549 1.00 74.88 86 PRO A N 1
ATOM 688 C CA . PRO A 1 86 ? -22.894 -11.524 44.764 1.00 74.88 86 PRO A CA 1
ATOM 689 C C . PRO A 1 86 ? -22.191 -12.765 45.343 1.00 74.88 86 PRO A C 1
ATOM 691 O O . PRO A 1 86 ? -21.426 -12.622 46.293 1.00 74.88 86 PRO A O 1
ATOM 694 N N . SER A 1 87 ? -22.453 -13.966 44.814 1.00 72.56 87 SER A N 1
ATOM 695 C CA . SER A 1 87 ? -21.789 -15.216 45.202 1.00 72.56 87 SER A CA 1
ATOM 696 C C . SER A 1 87 ? -20.563 -15.593 44.353 1.00 72.56 87 SER A C 1
ATOM 698 O O . SER A 1 87 ? -19.992 -16.662 44.575 1.00 72.56 87 SER A O 1
ATOM 700 N N . THR A 1 88 ? -20.146 -14.733 43.416 1.00 54.22 88 THR A N 1
ATOM 701 C CA . THR A 1 88 ? -18.909 -14.890 42.619 1.00 54.22 88 THR A CA 1
ATOM 702 C C . THR A 1 88 ? -17.783 -14.035 43.182 1.00 54.22 88 THR A C 1
ATOM 704 O O . THR A 1 88 ? -16.638 -14.535 43.230 1.00 54.22 88 THR A O 1
#

pLDDT: mean 79.83, std 17.87, range [34.91, 95.75]

Foldseek 3Di:
DDDDDPPPPDDPPPQALVNVVVPDDDDPPPDDVVVVLPDPVNCVSRVPVSVVVVVVVVDDPDCVVVVVVVVVVCVVVDPDPPPDPPVD

Secondary structure (DSSP, 8-state):
----------------HHHHHHT----SS---HHHHHHSHHHHHH-HHHHHHHHHHHHS-S-THHHHHHHHHHHHHHS-------TT-

Radius of gyration: 27.88 Å; chains: 1; bounding box: 40×23×106 Å

Sequence (88 aa):
MTQLMDKKETAPASADEIDHYIALTVEEEYTDPLVFWRQERNQLTFPTLYRLAKRTFAAPCSSASVERQFSAAGQIITQRRSNLDPST